Protein AF-A0A8T4G9U3-F1 (afdb_monomer_lite)

Radius of gyration: 10.96 Å; chains: 1; bounding box: 28×26×22 Å

Secondary structure (DSSP, 8-state):
-GGGT--EEEESSHHHHHHHHHHHHHTT-EEEEHHHHHHHHTT-----TT--

Structure (mmCIF, N/CA/C/O backbone):
data_AF-A0A8T4G9U3-F1
#
_entry.id   AF-A0A8T4G9U3-F1
#
loop_
_atom_site.group_PDB
_atom_site.id
_atom_site.type_symbol
_atom_site.label_atom_id
_atom_site.label_alt_id
_atom_site.label_comp_id
_atom_site.label_asym_id
_atom_site.label_entity_id
_atom_site.label_seq_id
_atom_site.pdbx_PDB_ins_code
_atom_site.Cartn_x
_atom_site.Cartn_y
_atom_site.Cartn_z
_atom_site.occupancy
_atom_site.B_iso_or_equiv
_atom_site.auth_seq_id
_atom_site.auth_comp_id
_atom_site.auth_as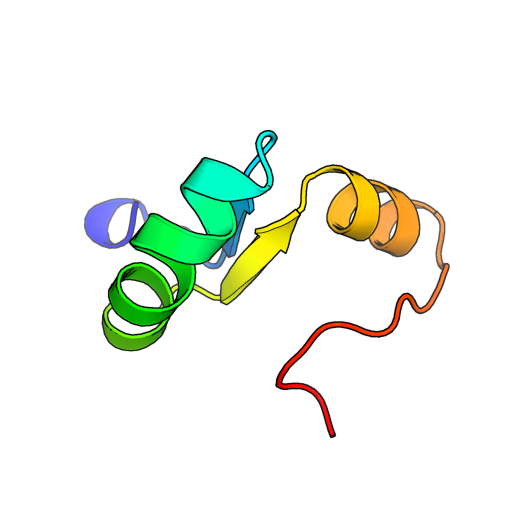ym_id
_atom_site.auth_atom_id
_atom_site.pdbx_PDB_model_num
ATOM 1 N N . MET A 1 1 ? -12.081 4.274 2.979 1.00 79.44 1 MET A N 1
ATOM 2 C CA . MET A 1 1 ? -10.903 3.380 2.950 1.00 79.44 1 MET A CA 1
ATOM 3 C C . MET A 1 1 ? -10.785 2.564 4.232 1.00 79.44 1 MET A C 1
ATOM 5 O O . MET A 1 1 ? -11.050 1.377 4.177 1.00 79.44 1 MET A O 1
ATOM 9 N N . VAL A 1 2 ? -10.493 3.152 5.399 1.00 88.12 2 VAL A N 1
ATOM 10 C CA . VAL A 1 2 ? -10.409 2.366 6.656 1.00 88.12 2 VAL A CA 1
ATOM 11 C C . VAL A 1 2 ? -11.749 1.710 7.016 1.00 88.12 2 VAL A C 1
ATOM 13 O O . VAL A 1 2 ? -11.830 0.498 7.170 1.00 88.12 2 VAL A O 1
ATOM 16 N N . LYS A 1 3 ? -12.841 2.489 7.028 1.00 93.56 3 LYS A N 1
ATOM 17 C CA . LYS A 1 3 ? -14.200 1.981 7.313 1.00 93.56 3 LYS A CA 1
ATOM 18 C C . LYS A 1 3 ? -14.709 0.923 6.322 1.00 93.56 3 LYS A C 1
ATOM 20 O O . LYS A 1 3 ? -15.685 0.254 6.620 1.00 93.56 3 LYS A O 1
ATOM 25 N N . SER A 1 4 ? -14.078 0.788 5.153 1.00 92.94 4 SER A N 1
ATOM 26 C CA . SER A 1 4 ? -14.450 -0.216 4.148 1.00 92.94 4 SER A CA 1
ATOM 27 C C . SER A 1 4 ? -13.643 -1.514 4.272 1.00 92.94 4 SER A C 1
ATOM 29 O O . SER A 1 4 ? -13.757 -2.367 3.402 1.00 92.94 4 SER A O 1
ATOM 31 N N . GLY A 1 5 ? -12.784 -1.653 5.292 1.00 93.12 5 GLY A N 1
ATOM 32 C CA . GLY A 1 5 ? -11.929 -2.832 5.478 1.00 93.12 5 GLY A CA 1
ATOM 33 C C . GLY A 1 5 ? -10.732 -2.903 4.524 1.00 93.12 5 GLY A C 1
ATOM 34 O O . GLY A 1 5 ? -10.113 -3.957 4.383 1.00 93.12 5 GLY A O 1
ATOM 35 N N . ALA A 1 6 ? -10.391 -1.800 3.847 1.00 94.62 6 ALA A N 1
ATOM 36 C CA . ALA A 1 6 ? -9.219 -1.771 2.981 1.00 94.62 6 ALA A CA 1
ATOM 37 C C . ALA A 1 6 ? -7.933 -1.901 3.811 1.00 94.62 6 ALA A C 1
ATOM 39 O O . ALA A 1 6 ? -7.823 -1.311 4.882 1.00 94.62 6 ALA A O 1
ATOM 40 N N . ARG A 1 7 ? -6.945 -2.633 3.282 1.00 92.94 7 ARG A N 1
ATOM 41 C CA . ARG A 1 7 ? -5.610 -2.781 3.897 1.00 92.94 7 ARG A CA 1
ATOM 42 C C . ARG A 1 7 ? -4.552 -1.877 3.269 1.00 92.94 7 ARG A C 1
ATOM 44 O O . ARG A 1 7 ? -3.530 -1.612 3.889 1.00 92.94 7 ARG A O 1
ATOM 51 N N . PHE A 1 8 ? -4.796 -1.407 2.048 1.00 93.75 8 PHE A N 1
ATOM 52 C CA . PHE A 1 8 ? -3.846 -0.622 1.265 1.00 93.75 8 PHE A CA 1
ATOM 53 C C . PHE A 1 8 ? -4.439 0.727 0.867 1.00 93.75 8 PHE A C 1
ATOM 55 O O . PHE A 1 8 ? -5.635 0.840 0.590 1.00 93.75 8 PHE A O 1
ATOM 62 N N . ALA A 1 9 ? -3.574 1.735 0.797 1.00 95.75 9 ALA A N 1
ATOM 63 C CA . ALA A 1 9 ? -3.828 3.002 0.131 1.00 95.75 9 ALA A CA 1
ATOM 64 C C . ALA A 1 9 ? -2.966 3.063 -1.133 1.00 95.75 9 ALA A C 1
ATOM 66 O O . ALA A 1 9 ? -1.754 3.242 -1.051 1.00 95.75 9 ALA A O 1
ATOM 67 N N . VAL A 1 10 ? -3.583 2.857 -2.298 1.00 96.31 10 VAL A N 1
ATOM 68 C CA . VAL A 1 10 ? -2.862 2.794 -3.575 1.00 96.31 10 VAL A CA 1
ATOM 69 C C . VAL A 1 10 ? -2.817 4.179 -4.208 1.00 96.31 10 VAL A C 1
ATOM 71 O O . VAL A 1 10 ? -3.851 4.826 -4.366 1.00 96.31 10 VAL A O 1
ATOM 74 N N . PHE A 1 11 ? -1.624 4.614 -4.600 1.00 96.50 11 PHE A N 1
ATOM 75 C CA . PHE A 1 11 ? -1.395 5.904 -5.237 1.00 96.50 11 PHE A CA 1
ATOM 76 C C . PHE A 1 11 ? -0.863 5.714 -6.656 1.00 96.50 11 PHE A C 1
ATOM 78 O O . PHE A 1 11 ? 0.101 4.989 -6.884 1.00 96.50 11 PHE A O 1
ATOM 85 N N . ASN A 1 12 ? -1.465 6.399 -7.622 1.00 96.38 12 ASN A N 1
ATOM 86 C CA . ASN A 1 12 ? -0.972 6.464 -9.001 1.00 96.38 12 ASN A CA 1
ATOM 87 C C . ASN A 1 12 ? -0.050 7.672 -9.253 1.00 96.38 12 ASN A C 1
ATOM 89 O O . ASN A 1 12 ? 0.552 7.767 -10.316 1.00 96.38 12 ASN A O 1
ATOM 93 N N . CYS A 1 13 ? 0.047 8.596 -8.293 1.00 97.19 13 CYS A N 1
ATOM 94 C CA . CYS A 1 13 ? 0.811 9.833 -8.401 1.00 97.19 13 CYS A CA 1
ATOM 95 C C . CYS A 1 13 ? 1.853 9.926 -7.268 1.00 97.19 13 CYS A C 1
ATOM 97 O O . CYS A 1 13 ? 1.463 9.876 -6.094 1.00 97.19 13 CYS A O 1
ATOM 99 N N . PRO A 1 14 ? 3.150 10.130 -7.579 1.00 93.31 14 PRO A N 1
ATOM 100 C CA . PRO A 1 14 ? 4.202 10.255 -6.569 1.00 93.31 14 PRO A CA 1
ATOM 101 C C . PRO A 1 14 ? 3.971 11.405 -5.586 1.00 93.31 14 PRO A C 1
ATOM 103 O O . PRO A 1 14 ? 4.190 11.249 -4.389 1.00 93.31 14 PRO A O 1
ATOM 106 N N . MET A 1 15 ? 3.457 12.543 -6.060 1.00 96.88 15 MET A N 1
ATOM 107 C CA . MET A 1 15 ? 3.184 13.688 -5.185 1.00 96.88 15 MET A CA 1
ATOM 108 C C . MET A 1 15 ? 2.031 13.411 -4.218 1.00 96.88 15 MET A C 1
ATOM 110 O O . MET A 1 15 ? 2.097 13.806 -3.056 1.00 96.88 15 MET A O 1
ATOM 114 N N . CYS A 1 16 ? 1.001 12.679 -4.655 1.00 96.12 16 CYS A N 1
ATOM 115 C CA . CYS A 1 16 ? -0.075 12.247 -3.763 1.00 96.12 16 CYS A CA 1
ATOM 116 C C . CYS A 1 16 ? 0.435 11.258 -2.711 1.00 96.12 16 CYS A C 1
ATOM 118 O O . CYS A 1 16 ? 0.053 11.369 -1.548 1.00 96.12 16 CYS A O 1
ATOM 120 N N . TYR A 1 17 ? 1.318 10.334 -3.104 1.00 95.75 17 TYR A N 1
ATOM 121 C CA . TYR A 1 17 ? 1.984 9.431 -2.168 1.00 95.75 17 TYR A CA 1
ATOM 122 C C . TYR A 1 17 ? 2.765 10.228 -1.117 1.00 95.75 17 TYR A C 1
ATOM 124 O O . TYR A 1 17 ? 2.509 10.072 0.070 1.00 95.75 17 TYR A O 1
ATOM 132 N N . VAL A 1 18 ? 3.643 11.150 -1.524 1.00 95.19 18 VAL A N 1
ATOM 133 C CA . VAL A 1 18 ? 4.432 11.974 -0.587 1.00 95.19 18 VAL A CA 1
ATOM 134 C C . VAL A 1 18 ? 3.533 12.777 0.359 1.00 95.19 18 VAL A C 1
ATOM 136 O O . VAL A 1 18 ? 3.784 12.816 1.560 1.00 95.19 18 VAL A O 1
ATOM 139 N N . ALA A 1 19 ? 2.455 13.374 -0.150 1.00 97.06 19 ALA A N 1
ATOM 140 C CA . ALA A 1 19 ? 1.560 14.205 0.653 1.00 97.06 19 ALA A CA 1
ATOM 141 C C . ALA A 1 19 ? 0.689 13.415 1.652 1.00 97.06 19 ALA A C 1
ATOM 143 O O . ALA A 1 19 ? 0.282 13.964 2.679 1.00 97.06 19 ALA A O 1
ATOM 144 N N . LEU A 1 20 ? 0.347 12.154 1.352 1.00 96.81 20 LEU A N 1
ATOM 145 C CA . LEU A 1 20 ? -0.695 11.407 2.072 1.00 96.81 20 LEU A CA 1
ATOM 146 C C . LEU A 1 20 ? -0.231 10.072 2.672 1.00 96.81 20 LEU A C 1
ATOM 148 O O . LEU A 1 20 ? -0.959 9.510 3.496 1.00 96.81 20 LEU A O 1
ATOM 152 N N . ALA A 1 21 ? 0.946 9.554 2.310 1.00 94.62 21 ALA A N 1
ATOM 153 C CA . ALA A 1 21 ? 1.427 8.246 2.759 1.00 94.62 21 ALA A CA 1
ATOM 154 C C . ALA A 1 21 ? 1.522 8.166 4.285 1.00 94.62 21 ALA A C 1
ATOM 156 O O . ALA A 1 21 ? 0.983 7.241 4.882 1.00 94.62 21 ALA A O 1
ATOM 157 N N . GLU A 1 22 ? 2.110 9.169 4.939 1.00 95.50 22 GLU A N 1
ATOM 158 C CA . GLU A 1 22 ? 2.225 9.181 6.401 1.00 95.50 22 GLU A CA 1
ATOM 159 C C . GLU A 1 22 ? 0.849 9.207 7.084 1.00 95.50 22 GLU A C 1
ATOM 161 O O . GLU A 1 22 ? 0.595 8.469 8.036 1.00 95.50 22 GLU A O 1
ATOM 166 N N . ARG A 1 23 ? -0.078 10.027 6.573 1.00 96.12 23 ARG A N 1
ATOM 167 C CA . ARG A 1 23 ? -1.435 10.148 7.129 1.00 96.12 23 ARG A CA 1
ATOM 168 C C . ARG A 1 23 ? -2.227 8.852 6.973 1.00 96.12 23 ARG A C 1
ATOM 170 O O . ARG A 1 23 ? -2.931 8.450 7.894 1.00 96.12 23 ARG A O 1
ATOM 177 N N . THR A 1 24 ? -2.111 8.196 5.821 1.00 94.81 24 THR A N 1
ATOM 178 C CA . THR A 1 24 ? -2.791 6.920 5.549 1.00 94.81 24 THR A CA 1
ATOM 179 C C . THR A 1 24 ? -2.171 5.764 6.333 1.00 94.81 24 THR A C 1
ATOM 181 O O . THR A 1 24 ? -2.922 4.967 6.895 1.00 94.81 24 THR A O 1
ATOM 184 N 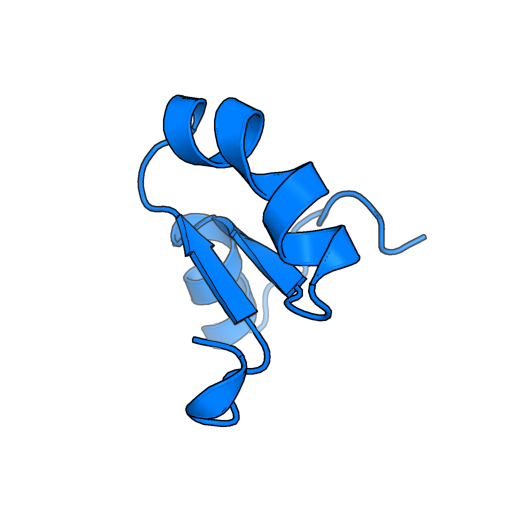N . ALA A 1 25 ? -0.843 5.745 6.491 1.00 94.69 25 ALA A N 1
ATOM 185 C CA . ALA A 1 25 ? -0.129 4.818 7.369 1.00 94.69 25 ALA A CA 1
ATOM 186 C C . ALA A 1 25 ? -0.580 4.942 8.830 1.00 94.69 25 ALA A C 1
ATOM 188 O O . ALA A 1 25 ? -0.964 3.948 9.444 1.00 94.69 25 ALA A O 1
ATOM 189 N N . LYS A 1 26 ? -0.639 6.168 9.367 1.00 95.69 26 LYS A N 1
ATOM 190 C CA . LYS A 1 26 ? -1.157 6.442 10.722 1.00 95.69 26 LYS A CA 1
ATOM 191 C C . LYS A 1 26 ? -2.617 6.016 10.907 1.00 95.69 26 LYS A C 1
ATOM 193 O O . LYS A 1 26 ? -3.019 5.693 12.018 1.00 95.69 26 LYS A O 1
ATOM 198 N N . ALA A 1 27 ? -3.401 5.991 9.831 1.00 95.06 27 ALA A N 1
ATOM 199 C CA . ALA A 1 27 ? -4.783 5.521 9.837 1.00 95.06 27 ALA A CA 1
ATOM 200 C C . ALA A 1 27 ? -4.922 3.990 9.669 1.00 95.06 27 ALA A C 1
ATOM 202 O O . ALA A 1 27 ? -6.045 3.495 9.580 1.00 95.06 27 ALA A O 1
ATOM 203 N N . GLY A 1 28 ? -3.813 3.242 9.613 1.00 93.38 28 GLY A N 1
ATOM 204 C CA . GLY A 1 28 ? -3.800 1.778 9.528 1.00 93.38 28 GLY A CA 1
ATOM 205 C C . GLY A 1 28 ? -3.849 1.206 8.108 1.00 93.38 28 GLY A C 1
ATOM 206 O O . GLY A 1 28 ? -4.118 0.020 7.937 1.00 93.38 28 GLY A O 1
ATOM 207 N N . LEU A 1 29 ? -3.610 2.025 7.081 1.00 95.06 29 LEU A N 1
ATOM 208 C CA . LEU A 1 29 ? -3.526 1.582 5.688 1.00 95.06 29 LEU A CA 1
ATOM 209 C C . LEU A 1 29 ? -2.066 1.507 5.257 1.00 95.06 29 LEU A C 1
ATOM 211 O O . LEU A 1 29 ? -1.311 2.429 5.524 1.00 95.06 29 LEU A O 1
ATOM 215 N N . MET A 1 30 ? -1.673 0.475 4.516 1.00 94.38 30 MET A N 1
ATOM 216 C CA . MET A 1 30 ? -0.347 0.417 3.902 1.00 94.38 30 MET A CA 1
ATOM 217 C C . MET A 1 30 ? -0.317 1.286 2.630 1.00 94.38 30 MET A C 1
ATOM 219 O O . MET A 1 30 ? -0.962 0.913 1.643 1.00 94.38 30 MET A O 1
ATOM 223 N N . PRO A 1 31 ? 0.383 2.437 2.610 1.00 94.94 31 PRO A N 1
ATOM 224 C CA . PRO A 1 31 ? 0.534 3.225 1.394 1.00 94.94 31 PRO A CA 1
ATOM 225 C C . PRO A 1 31 ? 1.441 2.492 0.397 1.00 94.94 31 PRO A C 1
ATOM 227 O O . PRO A 1 31 ? 2.475 1.947 0.774 1.00 94.94 31 PRO A O 1
ATOM 230 N N . ILE A 1 32 ? 1.064 2.472 -0.881 1.00 94.88 32 ILE A N 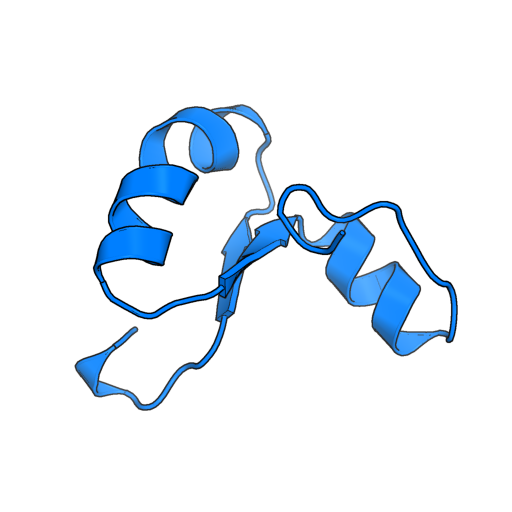1
ATOM 231 C CA . ILE A 1 32 ? 1.845 1.837 -1.952 1.00 94.88 32 ILE A CA 1
ATOM 232 C C . ILE A 1 32 ? 1.624 2.563 -3.283 1.00 94.88 32 ILE A C 1
ATOM 234 O O . ILE A 1 32 ? 0.522 3.049 -3.551 1.00 94.88 32 ILE A O 1
ATOM 238 N N . LEU A 1 33 ? 2.648 2.643 -4.136 1.00 95.00 33 LEU A N 1
ATOM 239 C CA . LEU A 1 33 ? 2.460 3.085 -5.518 1.00 95.00 33 LEU A CA 1
ATOM 240 C C . LEU A 1 33 ? 1.834 1.965 -6.356 1.00 95.00 33 LEU A C 1
ATOM 242 O O . LEU A 1 33 ? 2.148 0.789 -6.184 1.00 95.00 33 LEU A O 1
ATOM 246 N N . VAL A 1 34 ? 0.970 2.325 -7.305 1.00 95.62 34 VAL A N 1
ATOM 247 C CA . VAL A 1 34 ? 0.312 1.353 -8.193 1.00 95.62 34 VAL A CA 1
ATOM 248 C C . VAL A 1 34 ? 1.324 0.501 -8.965 1.00 95.62 34 VAL A C 1
ATOM 250 O O . VAL A 1 34 ? 1.107 -0.692 -9.148 1.00 95.62 34 VAL A O 1
ATOM 253 N N . SER A 1 35 ? 2.466 1.079 -9.344 1.00 94.19 35 SER A N 1
ATOM 254 C CA . SER A 1 35 ? 3.560 0.358 -9.995 1.00 94.19 35 SER A CA 1
ATOM 255 C C . SER A 1 35 ? 4.107 -0.762 -9.112 1.00 94.19 35 SER A C 1
ATOM 257 O O . SER A 1 35 ? 4.263 -1.883 -9.583 1.00 94.19 35 SER A O 1
ATOM 259 N N . ASP A 1 36 ? 4.342 -0.493 -7.827 1.00 93.62 36 ASP A N 1
ATOM 260 C CA . ASP A 1 36 ? 4.861 -1.499 -6.897 1.00 93.62 36 ASP A CA 1
ATOM 261 C C . ASP A 1 36 ? 3.815 -2.575 -6.598 1.00 93.62 36 ASP A C 1
ATOM 263 O O . ASP A 1 36 ? 4.159 -3.750 -6.497 1.00 93.62 36 ASP A O 1
ATOM 267 N N . LEU A 1 37 ? 2.529 -2.208 -6.538 1.00 93.56 37 LEU A N 1
ATOM 268 C CA . LEU A 1 37 ? 1.440 -3.179 -6.414 1.00 93.56 37 LEU A CA 1
ATOM 269 C C . LEU A 1 37 ? 1.408 -4.152 -7.602 1.00 93.56 37 LEU A C 1
ATOM 271 O O . LEU A 1 37 ? 1.296 -5.359 -7.397 1.00 93.56 37 LEU A O 1
ATOM 275 N N . CYS A 1 38 ? 1.537 -3.649 -8.832 1.00 95.12 38 CYS A N 1
ATOM 276 C CA . CYS A 1 38 ? 1.589 -4.495 -10.025 1.00 95.12 38 CYS A CA 1
ATOM 277 C C . CYS A 1 38 ? 2.818 -5.411 -10.023 1.00 95.12 38 CYS A C 1
ATOM 279 O O . CYS A 1 38 ? 2.700 -6.587 -10.356 1.00 95.12 38 CYS A O 1
ATOM 281 N N . ARG A 1 39 ? 3.978 -4.903 -9.592 1.00 94.06 39 ARG A N 1
ATOM 282 C CA . ARG A 1 39 ? 5.210 -5.696 -9.452 1.00 94.06 39 ARG A CA 1
ATOM 283 C C . ARG A 1 39 ? 5.028 -6.841 -8.453 1.00 94.06 39 ARG A C 1
ATOM 285 O O . ARG A 1 39 ? 5.344 -7.983 -8.770 1.00 94.06 39 ARG A O 1
ATOM 292 N N . LEU A 1 40 ? 4.419 -6.573 -7.295 1.00 92.56 40 LEU A N 1
ATOM 293 C CA . LEU A 1 40 ? 4.062 -7.622 -6.332 1.00 92.56 40 LEU A CA 1
ATOM 294 C C . LEU A 1 40 ? 3.103 -8.661 -6.929 1.00 92.56 40 LEU A C 1
ATOM 296 O O . LEU A 1 40 ? 3.253 -9.851 -6.663 1.00 92.56 40 LEU A O 1
ATOM 300 N N . ALA A 1 41 ? 2.130 -8.230 -7.738 1.00 94.69 41 ALA A N 1
ATOM 301 C CA . ALA A 1 41 ? 1.155 -9.126 -8.359 1.00 94.69 41 ALA A CA 1
ATOM 302 C C . ALA A 1 41 ? 1.789 -10.115 -9.355 1.00 94.69 41 ALA A C 1
ATOM 304 O O . ALA A 1 41 ? 1.262 -11.211 -9.529 1.00 94.69 41 ALA A O 1
ATOM 305 N N . VAL A 1 42 ? 2.923 -9.756 -9.969 1.00 96.44 42 VAL A N 1
ATOM 306 C CA . VAL A 1 42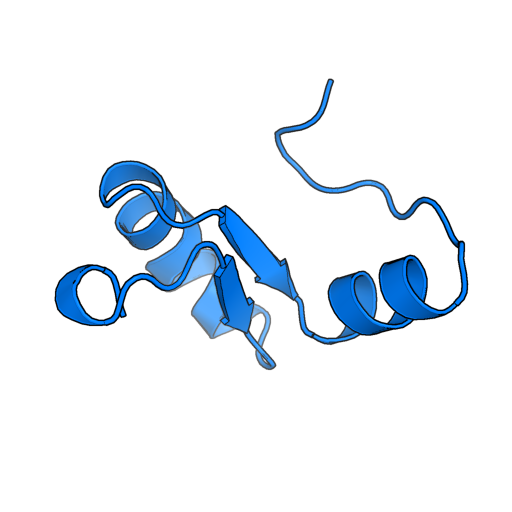 ? 3.695 -10.637 -10.867 1.00 96.44 42 VAL A CA 1
ATOM 307 C C . VAL A 1 42 ? 4.840 -11.378 -10.161 1.00 96.44 42 VAL A C 1
ATOM 309 O O . VAL A 1 42 ? 5.628 -12.055 -10.815 1.00 96.44 42 VAL A O 1
ATOM 312 N N . GLY A 1 43 ? 4.935 -11.282 -8.829 1.00 94.69 43 GLY A N 1
ATOM 313 C CA . GLY A 1 43 ? 5.934 -11.991 -8.023 1.00 94.69 43 GLY A CA 1
ATOM 314 C C . GLY A 1 43 ? 7.282 -11.277 -7.879 1.00 94.69 43 GLY A C 1
ATOM 315 O O . GLY A 1 43 ? 8.216 -11.852 -7.323 1.00 94.69 43 GLY A O 1
ATOM 316 N N . GLU A 1 44 ? 7.406 -10.027 -8.331 1.00 94.25 44 GLU A N 1
ATOM 317 C CA . GLU A 1 44 ? 8.591 -9.218 -8.049 1.00 94.25 44 GLU A CA 1
ATOM 318 C C . GLU A 1 44 ? 8.597 -8.736 -6.589 1.00 94.25 44 GLU A C 1
ATOM 320 O O . GLU A 1 44 ? 7.553 -8.488 -5.985 1.00 94.25 44 GLU A O 1
ATOM 325 N N . MET A 1 45 ? 9.793 -8.534 -6.028 1.00 82.69 45 MET A N 1
ATOM 326 C CA . MET A 1 45 ? 9.989 -7.934 -4.703 1.00 82.69 45 MET A CA 1
ATOM 327 C C . MET A 1 45 ? 10.546 -6.507 -4.841 1.00 82.69 45 MET A C 1
ATOM 329 O O . MET A 1 45 ? 11.757 -6.302 -4.714 1.00 82.69 45 MET A O 1
ATOM 333 N N . PRO A 1 46 ? 9.700 -5.498 -5.127 1.00 76.75 46 PRO A N 1
ATOM 334 C CA . PRO A 1 46 ? 10.135 -4.109 -5.140 1.00 76.75 46 PRO A CA 1
ATOM 335 C C . PRO A 1 46 ? 10.544 -3.665 -3.728 1.00 76.75 46 PRO A C 1
ATOM 337 O O . PRO A 1 46 ? 9.975 -4.108 -2.728 1.00 76.75 46 PRO A O 1
ATOM 340 N N . LYS A 1 47 ? 11.530 -2.765 -3.631 1.00 69.19 47 LYS A N 1
ATOM 341 C CA . LYS A 1 47 ? 11.880 -2.114 -2.361 1.00 69.19 47 LYS A CA 1
ATOM 342 C C . LYS A 1 47 ? 10.730 -1.194 -1.946 1.00 69.19 47 LYS A C 1
ATOM 344 O O . LYS A 1 47 ? 10.634 -0.070 -2.427 1.00 69.19 47 LYS A O 1
ATOM 349 N N . ILE A 1 48 ? 9.873 -1.674 -1.051 1.00 67.81 48 ILE A N 1
ATOM 350 C CA . ILE A 1 48 ? 8.794 -0.872 -0.469 1.00 67.81 48 ILE A CA 1
ATOM 351 C C . ILE A 1 48 ? 9.356 -0.149 0.764 1.00 67.81 48 ILE A C 1
ATOM 353 O O . ILE A 1 48 ? 9.862 -0.818 1.672 1.00 67.81 48 ILE A O 1
ATOM 357 N N . PRO A 1 49 ? 9.287 1.192 0.836 1.00 58.53 49 PRO A N 1
ATOM 358 C CA . PRO A 1 49 ? 9.714 1.930 2.020 1.00 58.53 49 PRO A CA 1
ATOM 359 C C . PRO A 1 49 ? 8.957 1.446 3.267 1.00 58.53 49 PRO A C 1
ATOM 361 O O . PRO A 1 49 ? 7.733 1.342 3.244 1.00 58.53 49 PRO A O 1
ATOM 364 N N . GLY A 1 50 ? 9.674 1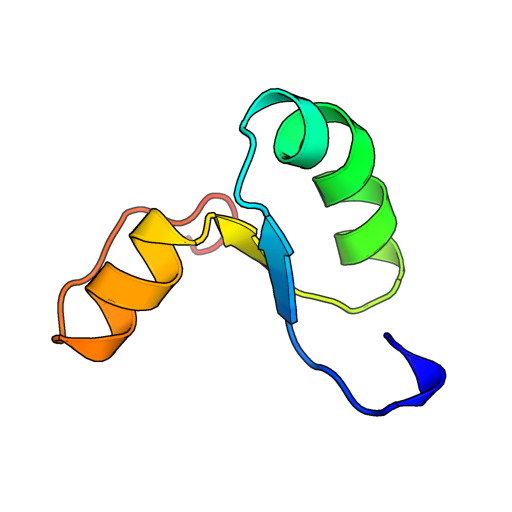.147 4.355 1.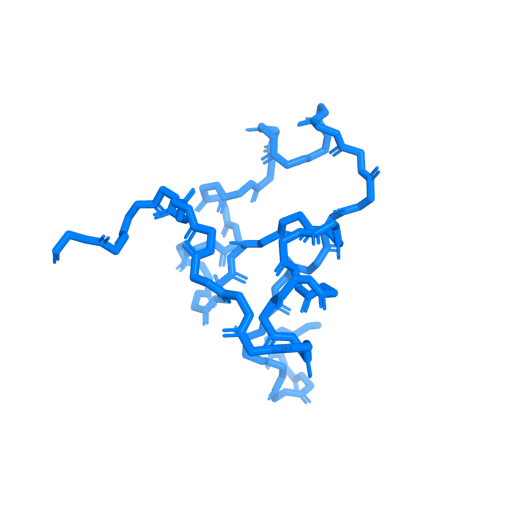00 59.81 50 GLY A N 1
ATOM 365 C CA . GLY A 1 50 ? 9.072 0.709 5.624 1.00 59.81 50 GLY A CA 1
ATOM 366 C C . GLY A 1 50 ? 8.901 -0.806 5.800 1.00 59.81 50 GLY A C 1
ATOM 367 O O . GLY A 1 50 ? 8.374 -1.228 6.825 1.00 59.81 50 GLY A O 1
ATOM 368 N N . ARG A 1 51 ? 9.369 -1.629 4.853 1.00 51.25 51 ARG A N 1
ATOM 369 C CA . ARG A 1 51 ? 9.568 -3.073 5.055 1.00 51.25 51 ARG A CA 1
ATOM 370 C C . ARG A 1 51 ? 11.074 -3.359 5.062 1.00 51.25 51 ARG A C 1
ATOM 372 O O . ARG A 1 51 ? 11.669 -3.559 4.005 1.00 51.25 51 ARG A O 1
ATOM 379 N N . GLY A 1 52 ? 11.675 -3.251 6.246 1.00 41.66 52 GLY A N 1
ATOM 380 C CA . GLY A 1 52 ? 13.027 -3.719 6.566 1.00 41.66 52 GLY A CA 1
ATOM 381 C C . GLY A 1 52 ? 12.937 -4.984 7.396 1.00 41.66 52 GLY A C 1
ATOM 382 O O . GLY A 1 52 ? 12.011 -5.035 8.236 1.00 41.66 52 GLY A O 1
#

Foldseek 3Di:
DVVVVAQADEDQDPVCCVVCQVVCVVSRHHYDYPVCVVCVVVPHDDPDPPDD

Sequence (52 aa):
MVKSGARFAVFNCPMCYVALAERTAKAGLMPILVSDLCRLAVGEMPKIPGRG

pLDDT: mean 89.66, std 12.47, range [41.66, 97.19]